Protein AF-A0A7C3TAN4-F1 (afdb_monomer_lite)

Foldseek 3Di:
DDLVVLLVQLVVQCVVPNQQGKDKDKDFADDDFAWAAPVHPVGFFIWGFPDDDPGITITMTRSVRSNVVSVVVVVVVVVD

Secondary structure (DSSP, 8-state):
--HHHHHHHHHHHHHHHGGG-EEEEEEES---SSEEETTGGG--PEEEEEEEETTEEEEEEEHHHHHHHHHHHHHHHH--

pLDDT: mean 87.77, std 10.74, range [47.78, 97.38]

Radius of gyration: 12.52 Å; chains: 1; bounding box: 28×24×36 Å

Sequence (80 aa):
MTPAEMAEQCKKQVALYGNDAEVMFRMPGRWGTGTKRLFGRRGGPVGRVIAEEAETVLVMFRAVDALNAIENALEVISDD

Structure (mmCIF, N/CA/C/O backbone):
data_AF-A0A7C3TAN4-F1
#
_entry.id   AF-A0A7C3TAN4-F1
#
loop_
_atom_site.group_PDB
_atom_site.id
_atom_si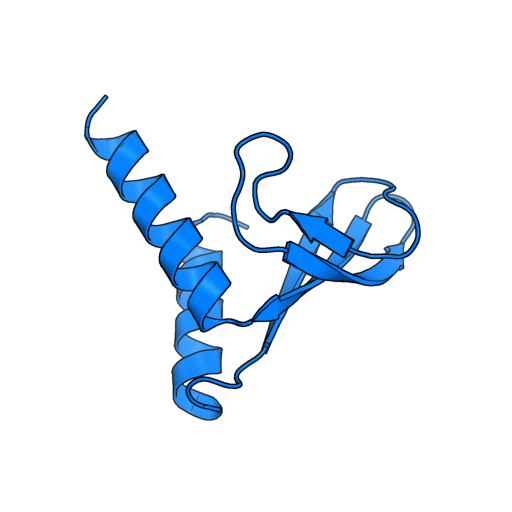te.type_symbol
_atom_site.label_atom_id
_atom_site.label_alt_id
_atom_site.label_comp_id
_atom_site.label_asym_id
_atom_site.label_entity_id
_atom_site.label_seq_id
_atom_site.pdbx_PDB_ins_code
_atom_site.Cartn_x
_atom_site.Cartn_y
_atom_site.Cartn_z
_atom_site.occupancy
_atom_site.B_iso_or_equiv
_atom_site.auth_seq_id
_atom_site.auth_comp_id
_atom_site.auth_asym_id
_atom_site.auth_atom_id
_atom_site.pdbx_PDB_model_num
ATOM 1 N N . MET A 1 1 ? 10.785 5.500 2.322 1.00 81.81 1 MET A N 1
ATOM 2 C CA . MET A 1 1 ? 9.510 5.751 3.011 1.00 81.81 1 MET A CA 1
ATOM 3 C C . MET A 1 1 ? 9.542 4.981 4.311 1.00 81.81 1 MET A C 1
ATOM 5 O O . MET A 1 1 ? 9.872 3.799 4.281 1.00 81.81 1 MET A O 1
ATOM 9 N N . THR A 1 2 ? 9.312 5.654 5.429 1.00 88.75 2 THR A N 1
ATOM 10 C CA . THR A 1 2 ? 9.252 5.035 6.755 1.00 88.75 2 THR A CA 1
ATOM 11 C C . THR A 1 2 ? 7.865 4.429 6.998 1.00 88.75 2 THR A C 1
ATOM 13 O O . THR A 1 2 ? 6.900 4.841 6.348 1.00 88.75 2 THR A O 1
ATOM 16 N N . PRO A 1 3 ? 7.715 3.485 7.943 1.00 88.56 3 PRO A N 1
ATOM 17 C CA . PR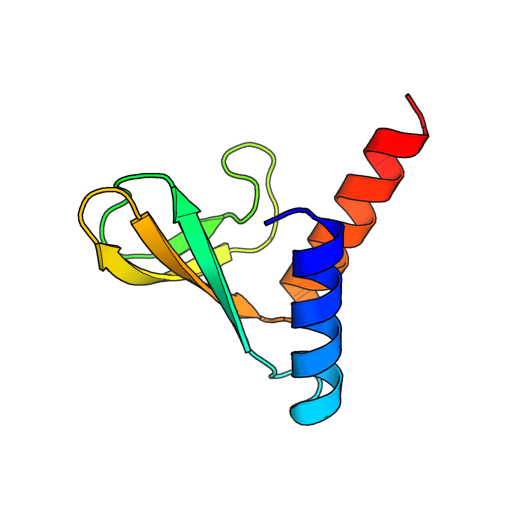O A 1 3 ? 6.397 2.974 8.318 1.00 88.56 3 PRO A CA 1
ATOM 18 C C . PRO A 1 3 ? 5.424 4.082 8.759 1.00 88.56 3 PRO A C 1
ATOM 20 O O . PRO A 1 3 ? 4.255 4.047 8.388 1.00 88.56 3 PRO A O 1
ATOM 23 N N . ALA A 1 4 ? 5.902 5.110 9.470 1.00 90.19 4 ALA A N 1
ATOM 24 C CA . ALA A 1 4 ? 5.073 6.243 9.889 1.00 90.19 4 ALA A CA 1
ATOM 25 C C . ALA A 1 4 ? 4.520 7.041 8.691 1.00 90.19 4 ALA A C 1
ATOM 27 O O . ALA A 1 4 ? 3.329 7.345 8.649 1.00 90.19 4 ALA A O 1
ATOM 28 N N . GLU A 1 5 ? 5.354 7.312 7.681 1.00 92.50 5 GLU A N 1
ATOM 29 C CA . GLU A 1 5 ? 4.922 7.971 6.437 1.00 92.50 5 GLU A CA 1
ATOM 30 C C . GLU A 1 5 ? 3.904 7.117 5.665 1.00 92.50 5 GLU A C 1
ATOM 32 O O . GLU A 1 5 ? 2.928 7.640 5.125 1.00 92.50 5 GLU A O 1
ATOM 37 N N . MET A 1 6 ? 4.103 5.794 5.631 1.00 93.19 6 MET A N 1
ATOM 38 C CA . MET A 1 6 ? 3.160 4.866 5.000 1.00 93.19 6 MET A CA 1
ATOM 39 C C . MET A 1 6 ? 1.802 4.875 5.717 1.00 93.19 6 MET A C 1
ATOM 41 O O . MET A 1 6 ? 0.766 4.952 5.057 1.00 93.19 6 MET A O 1
ATOM 45 N N . ALA A 1 7 ? 1.797 4.850 7.054 1.00 94.12 7 ALA A N 1
ATOM 46 C CA . ALA A 1 7 ? 0.574 4.934 7.851 1.00 94.12 7 ALA A CA 1
ATOM 47 C C . ALA A 1 7 ? -0.166 6.259 7.615 1.00 94.12 7 ALA A C 1
ATOM 49 O O . ALA A 1 7 ? -1.386 6.265 7.447 1.00 94.12 7 ALA A O 1
ATOM 50 N N . GLU A 1 8 ? 0.556 7.380 7.540 1.00 95.50 8 GLU A N 1
ATOM 51 C CA . GLU A 1 8 ? -0.039 8.684 7.240 1.00 95.50 8 GLU A CA 1
ATOM 52 C C . GLU A 1 8 ? -0.696 8.707 5.849 1.00 95.50 8 GLU A C 1
ATOM 54 O O . GLU A 1 8 ? -1.813 9.210 5.697 1.00 95.50 8 GLU A O 1
ATOM 59 N N . GLN A 1 9 ? -0.053 8.120 4.834 1.00 95.62 9 GLN A N 1
ATOM 60 C CA . GLN A 1 9 ? -0.648 7.988 3.500 1.00 95.62 9 GLN A CA 1
ATOM 61 C C . GLN A 1 9 ? -1.922 7.139 3.519 1.00 95.62 9 GLN A C 1
ATOM 63 O O . GLN A 1 9 ? -2.922 7.548 2.925 1.00 95.62 9 GLN A O 1
ATOM 68 N N . CYS A 1 10 ? -1.931 6.009 4.233 1.00 96.19 10 CYS A N 1
ATOM 69 C CA . CYS A 1 10 ? -3.142 5.204 4.385 1.00 96.19 10 CYS A CA 1
ATOM 70 C C . CYS A 1 10 ? -4.269 5.999 5.057 1.00 96.19 10 CYS A C 1
ATOM 72 O O . CYS A 1 10 ? -5.386 6.009 4.547 1.00 96.19 10 CYS A O 1
ATOM 74 N N . LYS A 1 11 ? -3.979 6.713 6.157 1.00 96.56 11 LYS A N 1
ATOM 75 C CA . LYS A 1 11 ? -4.966 7.541 6.875 1.00 96.56 11 LYS A CA 1
ATOM 76 C C . LYS A 1 11 ? -5.583 8.599 5.963 1.00 96.56 11 LYS A C 1
ATOM 78 O O . LYS A 1 11 ? -6.799 8.767 5.970 1.00 96.56 11 LYS A O 1
ATOM 83 N N . LYS A 1 12 ? -4.772 9.259 5.127 1.00 96.88 12 LYS A N 1
ATOM 84 C CA . LYS A 1 12 ? -5.261 10.227 4.130 1.00 96.88 12 LYS A CA 1
ATOM 85 C C . LYS A 1 12 ? -6.203 9.579 3.115 1.00 96.88 12 LYS A C 1
ATOM 87 O O . LYS A 1 12 ? -7.253 10.140 2.831 1.00 96.88 12 LYS A O 1
ATOM 92 N N . GLN A 1 13 ? -5.860 8.400 2.595 1.00 97.38 13 GLN A N 1
ATOM 93 C CA . GLN A 1 13 ? -6.707 7.693 1.629 1.00 97.38 13 GLN A CA 1
ATOM 94 C C . GLN A 1 13 ? -8.029 7.230 2.260 1.00 97.38 13 GLN A C 1
ATOM 96 O O . GLN A 1 13 ? -9.091 7.465 1.688 1.00 97.38 13 GLN A O 1
ATOM 101 N N . VAL A 1 14 ? -7.986 6.650 3.465 1.00 96.94 14 VAL A N 1
ATOM 102 C CA . VAL A 1 14 ? -9.189 6.221 4.204 1.00 96.94 14 VAL A CA 1
ATOM 103 C C . VAL A 1 14 ? -10.090 7.410 4.543 1.00 96.94 14 VAL A C 1
ATOM 105 O O . VAL A 1 14 ? -11.306 7.306 4.421 1.00 96.94 14 VAL A O 1
ATOM 108 N N . ALA A 1 15 ? -9.521 8.563 4.901 1.00 96.25 15 ALA A N 1
ATOM 109 C CA . ALA A 1 15 ? -10.306 9.769 5.163 1.00 96.25 15 ALA A CA 1
ATOM 110 C C . ALA A 1 15 ? -11.042 10.293 3.915 1.00 96.25 15 ALA A C 1
ATOM 112 O O . ALA A 1 15 ? -12.113 10.881 4.045 1.00 96.25 15 ALA A O 1
ATOM 113 N N . LEU A 1 16 ? -10.482 10.086 2.718 1.00 95.44 16 LEU A N 1
ATOM 114 C CA . LEU A 1 16 ? -11.066 10.549 1.455 1.00 95.44 16 LEU A CA 1
ATOM 115 C C . LEU A 1 16 ? -12.082 9.564 0.864 1.00 95.44 16 LEU A C 1
ATOM 117 O O . LEU A 1 16 ? -13.106 9.992 0.338 1.00 95.44 16 LEU A O 1
ATOM 121 N N . TYR A 1 17 ? -11.799 8.262 0.933 1.00 94.88 17 TYR A N 1
ATOM 122 C CA . TYR A 1 17 ? -12.542 7.231 0.195 1.00 94.88 17 TYR A CA 1
ATOM 123 C C . TYR A 1 17 ? -13.158 6.144 1.091 1.00 94.88 17 TYR A C 1
ATOM 125 O O . TYR A 1 17 ? -13.793 5.215 0.596 1.00 94.88 17 TYR A O 1
ATOM 133 N N . GLY A 1 18 ? -13.002 6.246 2.413 1.00 92.06 18 GLY A N 1
ATOM 134 C CA . GLY A 1 18 ? -13.542 5.285 3.371 1.00 92.06 18 GLY A CA 1
ATOM 135 C C . GLY A 1 18 ? -12.869 3.911 3.293 1.00 92.06 18 GLY A C 1
ATOM 136 O O . GLY A 1 18 ? -11.673 3.790 3.031 1.00 92.06 18 GLY A O 1
ATOM 137 N N . ASN A 1 19 ? -13.644 2.853 3.533 1.00 89.38 19 ASN A N 1
ATOM 138 C CA . ASN A 1 19 ? -13.130 1.480 3.646 1.00 89.38 19 ASN A CA 1
ATOM 139 C C . ASN A 1 19 ? -12.660 0.866 2.315 1.00 89.38 19 ASN A C 1
ATOM 141 O O . ASN A 1 19 ? -11.923 -0.124 2.315 1.00 89.38 19 ASN A O 1
ATOM 145 N N . ASP A 1 20 ? -13.069 1.450 1.190 1.00 92.62 20 ASP A N 1
ATOM 146 C CA . ASP A 1 20 ? -12.669 1.017 -0.152 1.00 92.62 20 ASP A CA 1
ATOM 147 C C . ASP A 1 20 ? -11.486 1.818 -0.702 1.00 92.62 20 ASP A C 1
ATOM 149 O O . ASP A 1 20 ? -11.089 1.641 -1.851 1.00 92.62 20 ASP A O 1
ATOM 153 N N . ALA A 1 21 ? -10.888 2.673 0.130 1.00 96.81 21 ALA A N 1
ATOM 154 C CA . ALA A 1 21 ? -9.677 3.394 -0.204 1.00 96.81 21 ALA A CA 1
ATOM 155 C C . ALA A 1 21 ? -8.540 2.441 -0.606 1.00 96.81 21 ALA A C 1
ATOM 157 O O . ALA A 1 21 ? -8.241 1.463 0.089 1.00 96.81 21 ALA A O 1
ATOM 158 N N . GLU A 1 22 ? -7.849 2.784 -1.689 1.00 97.06 22 GLU A N 1
ATOM 159 C CA . GLU A 1 22 ? -6.627 2.118 -2.130 1.00 97.06 22 GLU A CA 1
ATOM 160 C C . GLU A 1 22 ? -5.417 3.031 -1.909 1.00 97.06 22 GLU A C 1
ATOM 162 O O . GLU A 1 22 ? -5.498 4.256 -2.001 1.00 97.06 22 GLU A O 1
ATOM 167 N N . VAL A 1 23 ? -4.267 2.430 -1.615 1.00 96.75 23 VAL A N 1
ATOM 168 C CA . VAL A 1 23 ? -2.989 3.129 -1.476 1.00 96.75 23 VAL A CA 1
ATOM 169 C C . VAL A 1 23 ? -1.933 2.430 -2.319 1.00 96.75 23 VAL A C 1
ATOM 171 O O . VAL A 1 23 ? -1.849 1.201 -2.356 1.00 96.75 23 VAL A O 1
ATOM 174 N N . MET A 1 24 ? -1.122 3.223 -3.013 1.00 95.44 24 MET A N 1
ATOM 175 C CA . MET A 1 24 ? -0.007 2.728 -3.807 1.00 95.44 24 MET A CA 1
ATOM 176 C C . MET A 1 24 ? 1.291 2.893 -3.026 1.00 95.44 24 MET A C 1
ATOM 178 O O . MET A 1 24 ? 1.632 4.002 -2.618 1.00 95.44 24 MET A O 1
ATOM 182 N N . PHE A 1 25 ? 2.056 1.811 -2.901 1.00 93.75 25 PHE A N 1
ATOM 183 C CA . PHE A 1 25 ? 3.419 1.869 -2.396 1.00 93.75 25 PHE A CA 1
ATOM 184 C C . PHE A 1 25 ? 4.432 1.524 -3.470 1.00 93.75 25 PHE A C 1
ATOM 186 O O . PHE A 1 25 ? 4.249 0.627 -4.295 1.00 93.75 25 PHE A O 1
ATOM 193 N N . ARG A 1 26 ? 5.542 2.254 -3.401 1.00 92.25 26 ARG A N 1
ATOM 194 C CA . ARG A 1 26 ? 6.727 2.032 -4.207 1.00 92.25 26 ARG A CA 1
ATOM 195 C C . ARG A 1 26 ? 7.674 1.115 -3.436 1.00 92.25 26 ARG A C 1
ATOM 197 O O . ARG A 1 26 ? 8.192 1.514 -2.395 1.00 92.25 26 ARG A O 1
ATOM 204 N N . MET A 1 27 ? 7.873 -0.103 -3.928 1.00 88.44 27 MET A N 1
ATOM 205 C CA . MET A 1 27 ? 8.628 -1.151 -3.236 1.00 88.44 27 MET A CA 1
ATOM 206 C C . MET A 1 27 ? 9.876 -1.533 -4.040 1.00 88.44 27 MET A C 1
ATOM 208 O O . MET A 1 27 ? 9.786 -1.647 -5.261 1.00 88.44 27 MET A O 1
ATOM 212 N N . PRO A 1 28 ? 11.042 -1.732 -3.406 1.00 88.69 28 PRO A N 1
ATOM 213 C CA . PRO A 1 28 ? 12.257 -2.097 -4.126 1.00 88.69 28 PRO A CA 1
ATOM 214 C C . PRO A 1 28 ? 12.205 -3.543 -4.644 1.00 88.69 28 PRO A C 1
ATOM 216 O O . PRO A 1 28 ? 11.793 -4.461 -3.928 1.00 88.69 28 PRO A O 1
ATOM 219 N N . GLY A 1 29 ? 12.693 -3.753 -5.869 1.00 85.75 29 GLY A N 1
ATOM 220 C CA . GLY A 1 29 ? 12.936 -5.076 -6.451 1.00 85.75 29 GLY A CA 1
ATOM 221 C C . GLY A 1 29 ? 12.347 -5.291 -7.847 1.00 85.75 29 GLY A C 1
ATOM 222 O O . GLY A 1 29 ? 11.857 -4.367 -8.487 1.00 85.75 29 GLY A O 1
ATOM 223 N N . ARG A 1 30 ? 12.417 -6.547 -8.306 1.00 83.88 30 ARG A N 1
ATOM 224 C CA . ARG A 1 30 ? 11.785 -7.059 -9.535 1.00 83.88 30 ARG A CA 1
ATOM 225 C C . ARG A 1 30 ? 10.973 -8.289 -9.201 1.00 83.88 30 ARG A C 1
ATOM 227 O O . ARG A 1 30 ? 11.530 -9.299 -8.762 1.00 83.88 30 ARG A O 1
ATOM 234 N N . TRP A 1 31 ? 9.659 -8.170 -9.261 1.00 80.69 31 TRP A N 1
ATOM 235 C CA . TRP A 1 31 ? 8.749 -9.100 -8.602 1.00 80.69 31 TRP A CA 1
ATOM 236 C C . TRP A 1 31 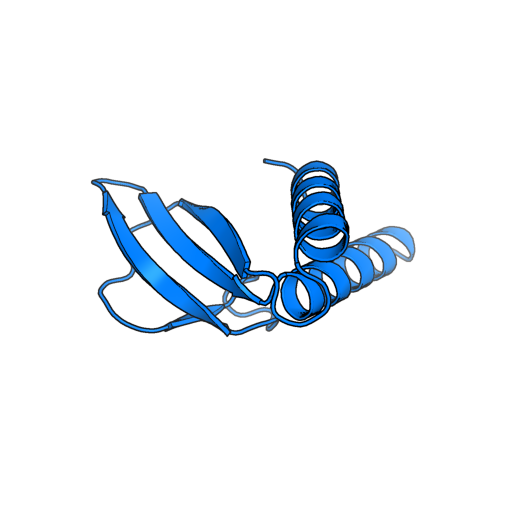? 7.829 -9.829 -9.585 1.00 80.69 31 TRP A C 1
ATOM 238 O O . TRP A 1 31 ? 7.194 -10.808 -9.175 1.00 80.69 31 TRP A O 1
ATOM 248 N N . GLY A 1 32 ? 7.800 -9.402 -10.847 1.00 81.00 32 GLY A N 1
ATOM 249 C CA . GLY A 1 32 ? 6.900 -9.881 -11.882 1.00 81.00 32 GLY A CA 1
ATOM 250 C C . GLY A 1 32 ? 5.472 -9.367 -11.699 1.00 81.00 32 GLY A C 1
ATOM 251 O O . GLY A 1 32 ? 5.153 -8.605 -10.784 1.00 81.00 32 GLY A O 1
ATOM 252 N N . THR A 1 33 ? 4.579 -9.825 -12.572 1.00 82.06 33 THR A N 1
ATOM 253 C CA . THR A 1 33 ? 3.146 -9.529 -12.482 1.00 82.06 33 THR A CA 1
ATOM 254 C C . THR A 1 33 ? 2.471 -10.355 -11.378 1.00 82.06 33 THR A C 1
ATOM 256 O O . THR A 1 33 ? 2.946 -11.426 -10.995 1.00 82.06 33 THR A O 1
ATOM 259 N N . GLY A 1 34 ? 1.346 -9.863 -10.846 1.00 88.56 34 GLY A N 1
ATOM 260 C CA . GLY A 1 34 ? 0.508 -10.601 -9.894 1.00 88.56 34 GLY A CA 1
ATO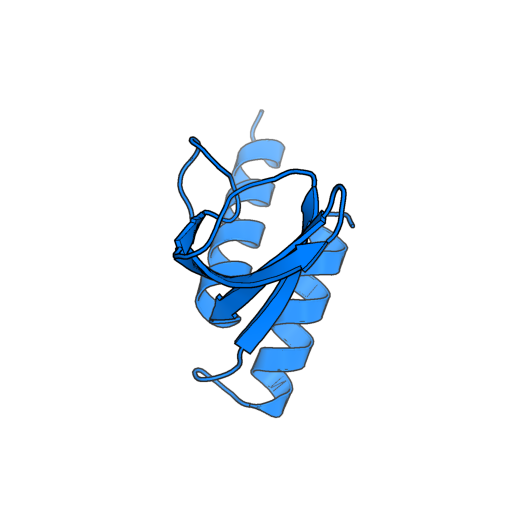M 261 C C . GLY A 1 34 ? 0.313 -9.883 -8.562 1.00 88.56 34 GLY A C 1
ATOM 262 O O . GLY A 1 34 ? 0.023 -8.688 -8.527 1.00 88.56 34 GLY A O 1
ATOM 263 N N . THR A 1 35 ? 0.425 -10.624 -7.458 1.00 88.44 35 THR A N 1
ATOM 264 C CA . THR A 1 35 ? 0.129 -10.130 -6.105 1.00 88.44 35 THR A CA 1
ATOM 265 C C . THR A 1 35 ? 1.326 -10.220 -5.171 1.00 88.44 35 THR A C 1
ATOM 267 O O . THR A 1 35 ? 2.124 -11.158 -5.271 1.00 88.44 35 THR A O 1
ATOM 270 N N . LYS A 1 36 ? 1.455 -9.272 -4.237 1.00 86.88 36 LYS A N 1
ATOM 271 C CA . LYS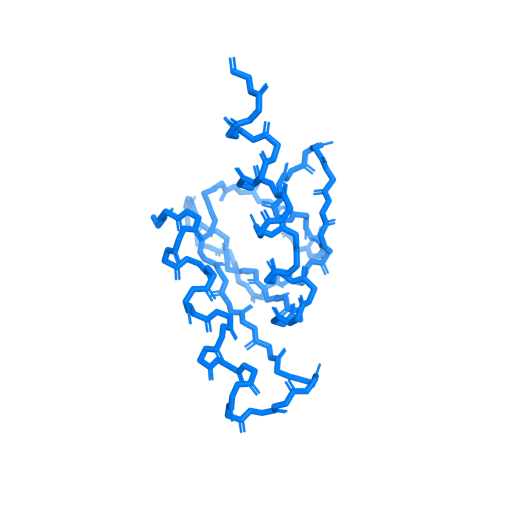 A 1 36 ? 2.621 -9.147 -3.353 1.00 86.88 36 LYS A CA 1
ATOM 272 C C . LYS A 1 36 ? 2.243 -8.709 -1.947 1.00 86.88 36 LYS A C 1
ATOM 274 O O . LYS A 1 36 ? 1.275 -7.990 -1.758 1.00 86.88 36 LYS A O 1
ATOM 279 N N . ARG A 1 37 ? 3.008 -9.167 -0.954 1.00 89.31 37 ARG A N 1
ATOM 280 C CA . ARG A 1 37 ? 2.772 -8.849 0.461 1.00 89.31 37 ARG A CA 1
ATOM 281 C C . ARG A 1 37 ? 3.557 -7.620 0.890 1.00 89.31 37 ARG A C 1
ATOM 283 O O . ARG A 1 37 ? 4.727 -7.500 0.531 1.00 89.31 37 ARG A O 1
ATOM 290 N N . LEU A 1 38 ? 2.937 -6.775 1.714 1.00 87.31 38 LEU A N 1
ATOM 291 C CA . LEU A 1 38 ? 3.540 -5.526 2.187 1.00 87.31 38 LEU A CA 1
ATOM 292 C C . LEU A 1 38 ? 4.854 -5.742 2.965 1.00 87.31 38 LEU A C 1
ATOM 294 O O . LEU A 1 38 ? 5.814 -5.007 2.763 1.00 87.31 38 LEU A O 1
ATOM 298 N N . PHE A 1 39 ? 4.941 -6.787 3.795 1.00 84.75 39 PHE A N 1
ATOM 299 C CA . PHE A 1 39 ? 6.139 -7.096 4.595 1.00 84.75 39 PHE A CA 1
ATOM 300 C C . PHE A 1 39 ? 6.884 -8.353 4.115 1.00 84.75 39 PHE A C 1
ATOM 302 O O . PHE A 1 39 ? 7.559 -9.042 4.887 1.00 84.75 39 PHE A O 1
ATOM 309 N N . GLY A 1 40 ? 6.764 -8.689 2.827 1.00 71.88 40 GLY A N 1
ATOM 310 C CA . GLY A 1 40 ? 7.432 -9.854 2.245 1.00 71.88 40 GLY A CA 1
ATOM 311 C C . GLY A 1 40 ? 7.035 -11.170 2.932 1.00 71.88 40 GLY A C 1
ATOM 312 O O . GLY A 1 40 ? 5.855 -11.511 3.002 1.00 71.88 40 GLY A O 1
ATOM 313 N N . ARG A 1 41 ? 8.021 -11.938 3.425 1.00 63.50 41 ARG A N 1
ATOM 314 C CA . ARG A 1 41 ? 7.793 -13.242 4.090 1.00 63.50 41 ARG A CA 1
ATOM 315 C C . ARG A 1 41 ? 7.210 -13.132 5.502 1.00 63.50 41 ARG A C 1
ATOM 317 O O . ARG A 1 41 ? 6.707 -14.130 6.002 1.00 63.50 41 ARG A O 1
ATOM 324 N N . ARG A 1 42 ? 7.258 -11.950 6.131 1.00 64.94 42 ARG A N 1
ATOM 325 C CA . ARG A 1 42 ? 6.741 -11.725 7.495 1.00 64.94 42 ARG A CA 1
ATOM 326 C C . ARG A 1 42 ? 5.211 -11.617 7.557 1.00 64.94 42 ARG A C 1
ATOM 328 O O . ARG A 1 42 ? 4.657 -11.441 8.631 1.00 64.94 42 ARG A O 1
ATOM 335 N N . GLY A 1 43 ? 4.527 -11.756 6.419 1.00 76.62 43 GLY A N 1
ATOM 336 C CA . GLY A 1 43 ? 3.072 -11.687 6.327 1.00 76.62 43 GLY A CA 1
ATOM 337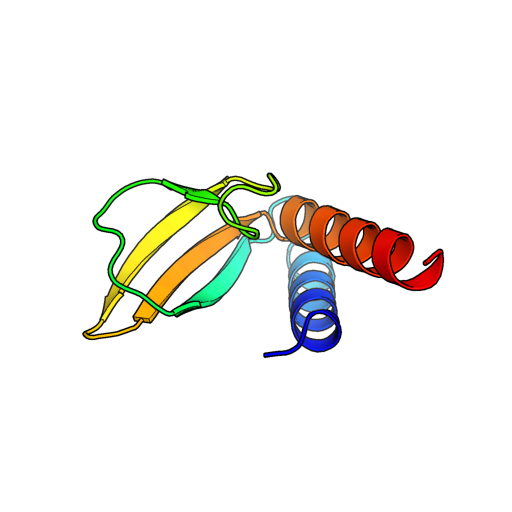 C C . GLY A 1 43 ? 2.583 -10.306 5.895 1.00 76.62 43 GLY A C 1
ATOM 338 O O . GLY A 1 43 ? 3.259 -9.598 5.145 1.00 76.62 43 GLY A O 1
ATOM 339 N N . GLY A 1 44 ? 1.372 -9.954 6.319 1.00 84.75 44 GLY A N 1
ATOM 340 C CA . GLY A 1 44 ? 0.717 -8.699 5.956 1.00 84.75 44 GLY A CA 1
ATOM 341 C C . GLY A 1 44 ? -0.166 -8.783 4.704 1.00 84.75 44 GLY A C 1
ATOM 342 O O . GLY A 1 44 ? -0.265 -9.845 4.065 1.00 84.75 44 GLY A O 1
ATOM 343 N N . PRO A 1 45 ? -0.831 -7.665 4.370 1.00 92.19 45 PRO A N 1
ATOM 344 C CA . PRO A 1 45 ? -1.839 -7.603 3.327 1.00 92.19 45 PRO A CA 1
ATOM 345 C C . PRO A 1 45 ? -1.232 -7.870 1.961 1.00 92.19 45 PRO A C 1
ATOM 347 O O . PRO A 1 45 ? -0.069 -7.558 1.689 1.00 92.19 45 PRO A O 1
ATOM 350 N N . VAL A 1 46 ? -2.049 -8.481 1.110 1.00 92.69 46 VAL A N 1
ATOM 351 C CA . VAL A 1 46 ? -1.700 -8.802 -0.267 1.00 92.69 46 VAL A CA 1
ATOM 352 C C . VAL A 1 46 ? -2.209 -7.674 -1.154 1.00 92.69 46 VAL A C 1
ATOM 354 O O . VAL A 1 46 ? -3.407 -7.428 -1.224 1.00 92.69 46 VAL A O 1
ATOM 357 N N . GLY A 1 47 ? -1.288 -6.993 -1.821 1.00 93.69 47 GLY A N 1
ATOM 358 C CA . GLY A 1 47 ? -1.569 -5.984 -2.827 1.00 93.69 47 GLY A CA 1
ATOM 359 C C . GLY A 1 47 ? -1.376 -6.518 -4.239 1.00 93.69 47 GLY A C 1
ATOM 360 O O . GLY A 1 47 ? -0.777 -7.576 -4.457 1.00 93.69 47 GLY A O 1
ATOM 361 N N . ARG A 1 48 ? -1.872 -5.765 -5.215 1.00 95.12 48 ARG A N 1
ATOM 362 C CA . ARG A 1 48 ? -1.742 -6.049 -6.644 1.00 95.12 48 ARG A CA 1
ATOM 363 C C . ARG A 1 48 ? -0.587 -5.248 -7.230 1.00 95.12 48 ARG A C 1
ATOM 365 O O . ARG A 1 48 ? -0.540 -4.032 -7.069 1.00 95.12 48 ARG A O 1
ATOM 372 N N . VAL A 1 49 ? 0.318 -5.915 -7.941 1.00 94.19 49 VAL A N 1
ATOM 373 C CA . VAL A 1 49 ? 1.346 -5.244 -8.744 1.00 94.19 49 VAL A CA 1
ATOM 374 C C . VAL A 1 49 ? 0.659 -4.570 -9.925 1.00 94.19 49 VAL A C 1
ATOM 376 O O . VAL A 1 49 ? -0.023 -5.235 -10.705 1.00 94.19 49 VAL A O 1
ATOM 379 N N . ILE A 1 50 ? 0.827 -3.257 -10.044 1.00 94.50 50 ILE A N 1
ATOM 380 C CA . ILE A 1 50 ? 0.244 -2.460 -11.132 1.00 94.50 50 ILE A CA 1
ATOM 381 C C . ILE A 1 50 ? 1.288 -2.037 -12.163 1.00 94.50 50 ILE A C 1
ATOM 383 O O . ILE A 1 50 ? 0.945 -1.844 -13.325 1.00 94.50 50 ILE A O 1
ATOM 387 N N . ALA A 1 51 ? 2.553 -1.924 -11.756 1.00 91.69 51 ALA A N 1
ATOM 388 C CA . ALA A 1 51 ? 3.667 -1.639 -12.645 1.00 91.69 51 ALA A CA 1
ATOM 389 C C . ALA A 1 51 ? 4.975 -2.161 -12.046 1.00 91.69 51 ALA A C 1
ATOM 391 O O . ALA A 1 51 ? 5.132 -2.232 -10.824 1.00 91.69 51 ALA A O 1
ATOM 392 N N . GLU A 1 52 ? 5.920 -2.480 -12.922 1.00 88.94 52 GLU A N 1
ATOM 393 C CA . GLU A 1 52 ? 7.302 -2.769 -12.568 1.00 88.94 52 GLU A CA 1
ATOM 394 C C . GLU A 1 52 ? 8.214 -1.868 -13.404 1.00 88.94 52 GLU A C 1
ATOM 396 O O . GLU A 1 52 ? 8.143 -1.843 -14.632 1.00 88.94 52 GLU A O 1
ATOM 401 N N . GLU A 1 53 ? 9.044 -1.104 -12.711 1.00 86.94 53 GLU A N 1
ATOM 402 C CA . GLU A 1 53 ? 10.136 -0.294 -13.233 1.00 86.94 53 GLU A CA 1
ATOM 403 C C . GLU A 1 53 ? 11.469 -0.979 -12.875 1.00 86.94 53 GLU A C 1
ATOM 405 O O . GLU A 1 53 ? 11.513 -1.898 -12.058 1.00 86.94 53 GLU A O 1
ATOM 410 N N . ALA A 1 54 ? 12.579 -0.532 -13.470 1.00 84.81 54 ALA A N 1
ATOM 411 C CA . ALA A 1 54 ? 13.866 -1.239 -13.457 1.00 84.81 54 ALA A CA 1
ATOM 412 C C . ALA A 1 54 ? 14.312 -1.810 -12.094 1.00 84.81 54 ALA A C 1
ATOM 414 O O . ALA A 1 54 ? 14.869 -2.905 -12.066 1.00 84.81 54 ALA A O 1
ATOM 415 N N . GLU A 1 55 ? 14.086 -1.107 -10.986 1.00 87.19 55 GLU A N 1
ATOM 416 C CA . GLU A 1 55 ? 14.429 -1.575 -9.630 1.00 87.19 55 GLU A CA 1
ATOM 417 C C . GLU A 1 55 ? 13.277 -1.391 -8.639 1.00 87.19 55 GLU A C 1
ATOM 419 O O . GLU A 1 55 ? 13.465 -1.402 -7.421 1.00 87.19 55 GLU A O 1
ATOM 424 N N . THR A 1 56 ? 12.077 -1.153 -9.159 1.00 90.50 56 THR A N 1
ATOM 425 C CA . THR A 1 56 ? 10.958 -0.668 -8.366 1.00 90.50 56 THR A CA 1
ATOM 426 C C . THR A 1 56 ? 9.659 -1.305 -8.819 1.00 90.50 56 THR A C 1
ATOM 428 O O . THR A 1 56 ? 9.350 -1.339 -10.000 1.00 90.50 56 THR A O 1
ATOM 431 N N . VAL A 1 57 ? 8.839 -1.731 -7.870 1.00 91.25 57 VAL A N 1
ATOM 432 C CA . VAL A 1 57 ? 7.512 -2.287 -8.116 1.00 91.25 57 VAL A CA 1
ATOM 433 C C . VAL A 1 57 ? 6.482 -1.360 -7.492 1.00 91.25 57 VAL A C 1
ATOM 435 O O . VAL A 1 57 ? 6.585 -0.999 -6.318 1.00 91.25 57 VAL A O 1
ATOM 438 N N . LEU A 1 58 ? 5.483 -0.971 -8.275 1.00 93.19 58 LEU A N 1
ATOM 439 C CA . LEU A 1 58 ? 4.322 -0.247 -7.778 1.00 93.19 58 LEU A CA 1
ATOM 440 C C . LEU A 1 58 ? 3.252 -1.269 -7.402 1.00 93.19 58 LEU A C 1
ATOM 442 O O . LEU A 1 58 ? 2.791 -2.045 -8.246 1.00 93.19 58 LEU A O 1
ATOM 446 N N . VAL A 1 59 ? 2.874 -1.280 -6.126 1.00 94.81 59 VAL A N 1
ATOM 447 C CA . VAL A 1 59 ? 1.906 -2.231 -5.576 1.00 94.81 59 VAL A CA 1
ATOM 448 C C . VAL A 1 59 ? 0.768 -1.465 -4.922 1.00 94.81 59 VAL A C 1
ATOM 450 O O . VAL A 1 59 ? 0.997 -0.569 -4.112 1.00 94.81 59 VAL A O 1
ATOM 453 N N . MET A 1 60 ? -0.459 -1.822 -5.283 1.00 96.44 60 MET A N 1
ATOM 454 C CA . MET A 1 60 ? -1.677 -1.227 -4.749 1.00 96.44 60 MET A CA 1
ATOM 455 C C . MET A 1 60 ? -2.291 -2.132 -3.686 1.00 96.44 60 MET A C 1
ATOM 457 O O . MET A 1 60 ? -2.469 -3.329 -3.919 1.00 96.44 60 MET A O 1
ATOM 461 N N . PHE A 1 61 ? -2.612 -1.564 -2.530 1.00 96.56 61 PHE A N 1
ATOM 462 C CA . PHE A 1 61 ? -3.204 -2.252 -1.386 1.00 96.56 61 PHE A CA 1
ATOM 463 C C . PHE A 1 61 ? -4.507 -1.570 -0.984 1.00 96.56 61 PHE A C 1
ATOM 465 O O . PHE A 1 61 ? -4.655 -0.362 -1.170 1.00 96.56 61 PHE A O 1
ATOM 472 N N . ARG A 1 62 ? -5.409 -2.310 -0.334 1.00 96.81 62 ARG A N 1
ATOM 473 C CA . ARG A 1 62 ? -6.488 -1.685 0.434 1.00 96.81 62 ARG A CA 1
ATOM 474 C C . ARG A 1 62 ? -5.868 -0.899 1.590 1.00 96.81 62 ARG A C 1
ATOM 476 O O . ARG A 1 62 ? -5.089 -1.450 2.370 1.00 96.81 62 ARG A O 1
ATOM 483 N N . ALA A 1 63 ? -6.197 0.385 1.688 1.00 96.94 63 ALA A N 1
ATOM 484 C CA . ALA A 1 63 ? -5.553 1.308 2.616 1.00 96.94 63 ALA A CA 1
ATOM 485 C C . ALA A 1 63 ? -5.801 0.926 4.082 1.00 96.94 63 ALA A C 1
ATOM 487 O O . ALA A 1 63 ? -4.884 1.026 4.892 1.00 96.94 63 ALA A O 1
ATOM 488 N N . VAL A 1 64 ? -6.999 0.425 4.410 1.00 95.94 64 VAL A N 1
ATOM 489 C CA . VAL A 1 64 ? -7.335 -0.062 5.761 1.00 95.94 64 VAL A CA 1
ATOM 490 C C . VAL A 1 64 ? -6.460 -1.255 6.153 1.00 95.94 64 VAL A C 1
ATOM 492 O O . VAL A 1 64 ? -5.854 -1.253 7.222 1.00 95.94 64 VAL A O 1
ATOM 495 N N . ASP A 1 65 ? -6.329 -2.248 5.270 1.00 95.19 65 ASP A N 1
ATOM 496 C CA . ASP A 1 65 ? -5.537 -3.448 5.557 1.00 95.19 65 ASP A CA 1
ATOM 497 C C . ASP A 1 65 ? -4.045 -3.113 5.684 1.00 95.19 65 ASP A C 1
ATOM 499 O O . ASP A 1 65 ? -3.350 -3.645 6.551 1.00 95.19 65 ASP A O 1
ATOM 503 N N . ALA A 1 66 ? -3.550 -2.209 4.831 1.00 94.75 66 ALA A N 1
ATOM 504 C CA . ALA A 1 66 ? -2.191 -1.690 4.910 1.00 94.75 66 ALA A CA 1
ATOM 505 C C . ALA A 1 66 ? -1.942 -0.933 6.217 1.00 94.75 66 ALA A C 1
ATOM 507 O O . ALA A 1 66 ? -0.937 -1.194 6.873 1.00 94.75 66 ALA A O 1
ATOM 508 N N . LEU A 1 67 ? -2.853 -0.037 6.611 1.00 94.62 67 LEU A N 1
ATOM 509 C CA . LEU A 1 67 ? -2.740 0.739 7.843 1.00 94.62 67 LEU A CA 1
ATOM 510 C C . LEU A 1 67 ? -2.642 -0.165 9.072 1.00 94.62 67 LEU A C 1
ATOM 512 O O . LEU A 1 67 ? -1.661 -0.073 9.804 1.00 94.62 67 LEU A O 1
ATOM 516 N N . ASN A 1 68 ? -3.601 -1.080 9.233 1.00 92.81 68 ASN A N 1
ATOM 517 C CA . ASN A 1 68 ? -3.638 -2.002 10.368 1.00 92.81 68 ASN A CA 1
ATOM 518 C C . ASN A 1 68 ? -2.346 -2.821 10.458 1.00 92.81 68 ASN A C 1
ATOM 520 O O . ASN A 1 68 ? -1.788 -3.021 11.531 1.00 92.81 68 ASN A O 1
ATOM 524 N N . ALA A 1 69 ? -1.838 -3.285 9.315 1.00 92.12 69 ALA A N 1
ATOM 525 C CA . ALA A 1 69 ? -0.616 -4.071 9.283 1.00 92.12 69 ALA A CA 1
ATOM 526 C C . ALA A 1 69 ? 0.624 -3.246 9.668 1.00 92.12 69 ALA A C 1
ATOM 528 O O . ALA A 1 69 ? 1.515 -3.769 10.333 1.00 92.12 69 ALA A O 1
ATOM 529 N N . ILE A 1 70 ? 0.690 -1.977 9.256 1.00 91.69 70 ILE A N 1
ATOM 530 C CA . ILE A 1 70 ? 1.785 -1.061 9.598 1.00 91.69 70 ILE A CA 1
ATOM 531 C C . ILE A 1 70 ? 1.763 -0.706 11.083 1.00 91.69 70 ILE A C 1
ATOM 533 O O . ILE A 1 70 ? 2.813 -0.751 11.717 1.00 91.69 70 ILE A O 1
ATOM 537 N N . GLU A 1 71 ? 0.594 -0.383 11.635 1.00 90.00 71 GLU A N 1
ATOM 538 C CA . GLU A 1 71 ? 0.453 -0.045 13.055 1.00 90.00 71 GLU A CA 1
ATOM 539 C C . GLU A 1 71 ? 0.809 -1.249 13.937 1.00 90.00 71 GLU A C 1
ATOM 541 O O . GLU A 1 71 ? 1.690 -1.127 14.784 1.00 90.00 71 GLU A O 1
ATOM 546 N N . ASN A 1 72 ? 0.288 -2.442 13.625 1.00 86.31 72 ASN A N 1
ATOM 547 C CA . ASN A 1 72 ? 0.652 -3.670 14.341 1.00 86.31 72 ASN A CA 1
ATOM 548 C C . ASN A 1 72 ? 2.161 -3.967 14.271 1.00 86.31 72 ASN A C 1
ATOM 550 O O . ASN A 1 72 ? 2.760 -4.430 15.237 1.00 86.31 72 ASN A O 1
ATOM 554 N N . ALA A 1 73 ? 2.798 -3.729 13.119 1.00 82.00 73 ALA A N 1
ATOM 555 C CA . ALA A 1 73 ? 4.235 -3.950 12.974 1.00 82.00 73 ALA A CA 1
ATOM 556 C C . ALA A 1 73 ? 5.072 -2.961 13.804 1.00 82.00 73 ALA A C 1
ATOM 558 O O . ALA A 1 73 ? 6.166 -3.317 14.232 1.00 82.00 73 ALA A O 1
ATOM 559 N N . LEU A 1 74 ? 4.581 -1.738 14.022 1.00 76.56 74 LEU A N 1
ATOM 560 C CA . LEU A 1 74 ? 5.237 -0.730 14.859 1.00 76.56 74 LEU A CA 1
ATOM 561 C C . LEU A 1 74 ? 5.081 -1.022 16.354 1.00 76.56 74 LEU A C 1
ATOM 563 O O . LEU A 1 74 ? 6.032 -0.809 17.105 1.00 76.56 74 LEU A O 1
ATOM 567 N N . GLU A 1 75 ? 3.924 -1.536 16.776 1.00 73.88 75 GLU A N 1
ATOM 568 C CA . GLU A 1 75 ? 3.696 -1.953 18.165 1.00 73.88 75 GLU A CA 1
ATOM 569 C C . GLU A 1 75 ? 4.644 -3.091 18.559 1.00 73.88 75 GLU A C 1
ATOM 571 O O . GLU A 1 75 ? 5.346 -2.975 19.556 1.00 73.88 75 GLU A O 1
ATOM 576 N N . VAL A 1 76 ? 4.791 -4.114 17.708 1.00 62.66 76 VAL A N 1
ATOM 577 C CA . VAL A 1 76 ? 5.714 -5.241 17.961 1.00 62.66 76 VAL A CA 1
ATOM 578 C C . VAL A 1 76 ? 7.174 -4.794 18.110 1.00 62.66 76 VAL A C 1
ATOM 580 O O . VAL A 1 76 ? 7.919 -5.399 18.865 1.00 62.66 76 VAL A O 1
ATOM 583 N N . ILE A 1 77 ? 7.603 -3.743 17.406 1.00 58.44 77 ILE A N 1
ATOM 584 C CA . ILE A 1 77 ? 8.985 -3.231 17.491 1.00 58.44 77 ILE A CA 1
ATOM 585 C C . ILE A 1 77 ? 9.205 -2.395 18.764 1.00 58.44 77 ILE A C 1
ATOM 587 O O . ILE A 1 77 ? 10.345 -2.156 19.145 1.00 58.44 77 ILE A O 1
ATOM 591 N N . SER A 1 78 ? 8.133 -1.926 19.405 1.00 59.34 78 SER A N 1
ATOM 592 C CA . SER A 1 78 ? 8.206 -1.070 20.595 1.00 59.34 78 SER A CA 1
ATOM 593 C C . SER A 1 78 ? 8.263 -1.864 21.910 1.00 59.34 78 SER A C 1
ATOM 595 O O . SER A 1 78 ? 8.576 -1.275 22.942 1.00 59.34 78 SER A O 1
ATOM 597 N N . ASP A 1 79 ? 7.967 -3.168 21.866 1.00 54.44 79 ASP A N 1
ATOM 598 C CA . ASP A 1 79 ? 7.959 -4.094 23.012 1.00 54.44 79 ASP A CA 1
ATOM 599 C C . ASP A 1 79 ? 9.236 -4.971 23.124 1.00 54.44 79 ASP A C 1
ATOM 601 O O . ASP A 1 79 ? 9.323 -5.796 24.037 1.00 54.44 79 ASP A O 1
ATOM 605 N N . ASP A 1 80 ? 10.224 -4.793 22.233 1.00 47.78 80 ASP A N 1
ATOM 606 C CA . ASP A 1 80 ? 11.561 -5.438 22.245 1.00 47.78 80 ASP A CA 1
ATOM 607 C C . ASP A 1 80 ? 12.670 -4.436 22.635 1.00 47.78 80 ASP A C 1
ATOM 609 O O . ASP A 1 80 ? 13.617 -4.837 23.356 1.00 47.78 80 ASP A O 1
#